Protein AF-A0ABD2M878-F1 (afdb_monomer_lite)

Secondary structure (DSSP, 8-state):
--HHHHHHHHHHHHHHHHHHS----------SB-TTT--B--TTTEEE-TTT--EEEHHHHHHTS-TTT-SB-TTT-PBPPHHHHHHHH--S-------SSSHHHHHHHHHHHHTTS-S---HHHHHHHHHHHHHHHHHHHHHHHHHHHHHHHHHHHHHHHHHHHHHHHTT-

Radius of gyration: 32.04 Å; chains: 1; bounding box: 70×59×96 Å

Foldseek 3Di:
DPPVVVVVVVVVVVVVVVVVPDDDPDLDPAPLAAPQPRHGNDVVQWDAAPPRRHIHGLCCQPPVAHLVRPQADPVPRHGGDVVNSCVSDDDDDDDDDDPDDPVPVVVVVVVVVVVPPPDPPDPVVVVVVVVVVVVVVVVVVVVVVVVVVVVVVVVVVVVVVVVVVVVVVVVD

InterPro domains:
  IPR001841 Zinc finger, RING-type [PF13639] (32-77)
  IPR001841 Zinc finger, RING-type [PS50089] (34-77)
  IPR001841 Zinc finger, RING-type [SM00184] (34-76)
  IPR013083 Zinc finger, RING/FYVE/PHD-type [G3DSA:3.30.40.10] (18-90)
  IPR050731 HRD1 family E3 ubiquitin-protein ligases [PTHR22763] (22-120)

Structure (mmCIF, N/CA/C/O backbone):
data_AF-A0ABD2M878-F1
#
_entry.id   AF-A0ABD2M878-F1
#
loop_
_atom_site.group_PDB
_atom_site.id
_atom_site.type_symbol
_atom_site.label_atom_id
_atom_site.label_alt_id
_atom_site.label_comp_id
_atom_site.label_asym_id
_atom_site.label_entity_id
_atom_site.label_seq_id
_atom_site.pdbx_PDB_ins_code
_atom_site.Cartn_x
_atom_site.Cartn_y
_atom_site.Cartn_z
_atom_site.occupancy
_atom_site.B_iso_or_equiv
_atom_site.auth_seq_id
_atom_site.auth_comp_id
_atom_site.auth_asym_id
_atom_site.auth_atom_id
_atom_site.pdbx_PDB_model_num
ATOM 1 N N . MET A 1 1 ? 8.811 45.485 13.658 1.00 55.34 1 MET A N 1
ATOM 2 C CA . MET A 1 1 ? 8.619 44.076 13.243 1.00 55.34 1 MET A CA 1
ATOM 3 C C . MET A 1 1 ? 7.538 43.393 14.098 1.00 55.34 1 MET A C 1
ATOM 5 O O . MET A 1 1 ? 7.846 42.447 14.802 1.00 55.34 1 MET A O 1
ATOM 9 N N . SER A 1 2 ? 6.281 43.866 14.081 1.00 58.78 2 SER A N 1
ATOM 10 C CA . SER A 1 2 ? 5.224 43.351 14.995 1.00 58.78 2 SER A CA 1
ATOM 11 C C . SER A 1 2 ? 3.945 42.877 14.293 1.00 58.78 2 SER A C 1
ATOM 13 O O . SER A 1 2 ? 2.999 42.451 14.940 1.00 58.78 2 SER A O 1
ATOM 15 N N . ILE A 1 3 ? 3.900 42.941 12.959 1.00 57.50 3 ILE A N 1
ATOM 16 C CA . ILE A 1 3 ? 2.698 42.604 12.177 1.00 57.50 3 ILE A CA 1
ATOM 17 C C . 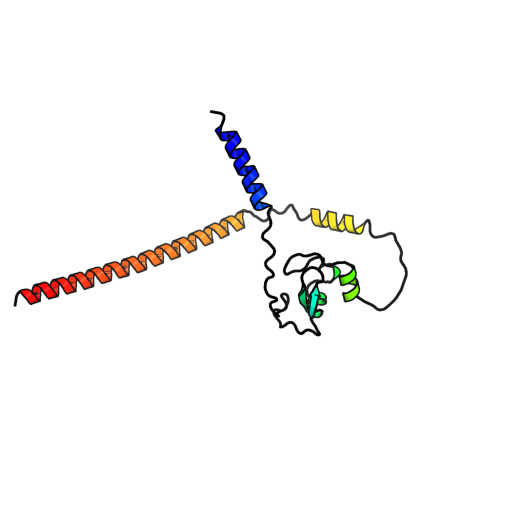ILE A 1 3 ? 2.667 41.096 11.851 1.00 57.50 3 ILE A C 1
ATOM 19 O O . ILE A 1 3 ? 1.603 40.515 11.662 1.00 57.50 3 ILE A O 1
ATOM 23 N N . CYS A 1 4 ? 3.824 40.423 11.879 1.00 55.16 4 CYS A N 1
ATOM 24 C CA . CYS A 1 4 ? 3.944 39.012 11.511 1.00 55.16 4 CYS A CA 1
ATOM 25 C C . CYS A 1 4 ? 3.332 38.057 12.553 1.00 55.16 4 CYS A C 1
ATOM 27 O O . CYS A 1 4 ? 2.727 37.062 12.171 1.00 55.16 4 CYS A O 1
ATOM 29 N N . HIS A 1 5 ? 3.422 38.361 13.855 1.00 66.94 5 HIS A N 1
ATOM 30 C CA . HIS A 1 5 ? 2.863 37.488 14.898 1.00 66.94 5 HIS A CA 1
ATOM 31 C C . HIS A 1 5 ? 1.331 37.462 14.890 1.00 66.94 5 HIS A C 1
ATOM 33 O O . HIS A 1 5 ? 0.737 36.397 15.041 1.00 66.94 5 HIS A O 1
ATOM 39 N N . SER A 1 6 ? 0.686 38.604 14.642 1.00 69.56 6 SER A N 1
ATOM 40 C CA . SER A 1 6 ? -0.777 38.688 14.600 1.00 69.56 6 SER A CA 1
ATOM 41 C C . SER A 1 6 ? -1.370 37.899 13.428 1.00 69.56 6 SER A C 1
ATOM 43 O O . SER A 1 6 ? -2.422 37.281 13.572 1.00 69.56 6 SER A O 1
ATOM 45 N N . LEU A 1 7 ? -0.670 37.857 12.288 1.00 63.88 7 LEU A N 1
ATOM 46 C CA . LEU A 1 7 ? -1.081 37.070 11.122 1.00 63.88 7 LEU A CA 1
ATOM 47 C C . LEU A 1 7 ? -0.905 35.562 11.349 1.00 63.88 7 LEU A C 1
ATOM 49 O O . LEU A 1 7 ? -1.755 34.780 10.934 1.00 63.88 7 LEU A O 1
ATOM 53 N N . ILE A 1 8 ? 0.143 35.148 12.067 1.00 70.25 8 ILE A N 1
ATOM 54 C CA . ILE A 1 8 ? 0.376 33.735 12.405 1.00 70.25 8 ILE A CA 1
ATOM 55 C C . ILE A 1 8 ? -0.695 33.220 13.376 1.00 70.25 8 ILE A C 1
ATOM 57 O O . ILE A 1 8 ? -1.227 32.130 13.177 1.00 70.25 8 ILE A O 1
ATOM 61 N N . ILE A 1 9 ? -1.069 34.015 14.384 1.00 71.56 9 ILE A N 1
ATOM 62 C CA . ILE A 1 9 ? -2.117 33.643 15.347 1.00 71.56 9 ILE A CA 1
ATOM 63 C C . ILE A 1 9 ? -3.479 33.516 14.649 1.00 71.56 9 ILE A C 1
ATOM 65 O O . ILE A 1 9 ? -4.197 32.545 14.883 1.00 71.56 9 ILE A O 1
ATOM 69 N N . LEU A 1 10 ? -3.811 34.434 13.734 1.00 67.81 10 LEU A N 1
ATOM 70 C CA . LEU A 1 10 ? -5.026 34.333 12.920 1.00 67.81 10 LEU A CA 1
ATOM 71 C C . LEU A 1 10 ? -5.019 33.081 12.031 1.00 67.81 10 LEU A C 1
ATOM 73 O O . LEU A 1 10 ? -6.028 32.382 11.968 1.00 67.81 10 LEU A O 1
ATOM 77 N N . CYS A 1 11 ? -3.885 32.739 11.414 1.00 62.91 11 CYS A N 1
ATOM 78 C CA . CYS A 1 11 ? -3.754 31.511 10.626 1.00 62.91 11 CYS A CA 1
ATOM 79 C C . CYS A 1 11 ? -3.953 30.246 11.472 1.00 62.91 11 CYS A C 1
ATOM 81 O O . CYS A 1 11 ? -4.651 29.337 11.031 1.00 62.91 11 CYS A O 1
ATOM 83 N N . ILE A 1 12 ? -3.405 30.192 12.690 1.00 68.56 12 ILE A N 1
ATOM 84 C CA . ILE A 1 12 ? -3.576 29.047 13.599 1.00 68.56 12 ILE A CA 1
ATOM 85 C C . ILE A 1 12 ? -5.045 28.905 14.018 1.00 68.56 12 ILE A C 1
ATOM 87 O O . ILE A 1 12 ? -5.588 27.804 13.976 1.00 68.56 12 ILE A O 1
ATOM 91 N N . ILE A 1 13 ? -5.722 30.008 14.352 1.00 66.38 13 ILE A N 1
ATOM 92 C CA . ILE A 1 13 ? -7.144 29.991 14.736 1.00 66.38 13 ILE A CA 1
ATOM 93 C C . ILE A 1 13 ? -8.031 29.544 13.562 1.00 66.38 13 ILE A C 1
ATOM 95 O O . ILE A 1 13 ? -8.936 2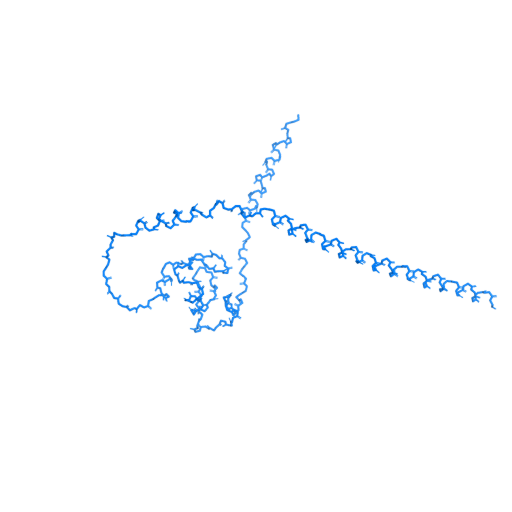8.729 13.749 1.00 66.38 13 ILE A O 1
ATOM 99 N N . ILE A 1 14 ? -7.757 30.022 12.343 1.00 63.62 14 ILE A N 1
ATOM 100 C CA . ILE A 1 14 ? -8.483 29.603 11.133 1.00 63.62 14 ILE A CA 1
ATOM 101 C C . ILE A 1 14 ? -8.251 28.111 10.851 1.00 63.62 14 ILE A C 1
ATOM 103 O O . ILE A 1 14 ? -9.203 27.392 10.551 1.00 63.62 14 ILE A O 1
ATOM 107 N N . PHE A 1 15 ? -7.017 27.620 10.999 1.00 59.50 15 PHE A N 1
ATOM 108 C CA . PHE A 1 15 ? -6.678 26.218 10.741 1.00 59.50 15 PHE A CA 1
ATOM 109 C C . PHE A 1 15 ? -7.300 25.262 11.773 1.00 59.50 15 PHE A C 1
ATOM 111 O O . PHE A 1 15 ? -7.799 24.195 11.411 1.00 59.50 15 PHE A O 1
ATOM 118 N N . ILE A 1 16 ? -7.347 25.659 13.049 1.00 58.41 16 ILE A N 1
ATOM 119 C CA . ILE A 1 16 ? -8.027 24.893 14.104 1.00 58.41 16 ILE A CA 1
ATOM 120 C C . ILE A 1 16 ? -9.540 24.853 13.843 1.00 58.41 16 ILE A C 1
ATOM 122 O O . ILE A 1 16 ? -10.124 23.773 13.868 1.00 58.41 16 ILE A O 1
ATOM 126 N N . ASN A 1 17 ? -10.177 25.979 13.496 1.00 54.69 17 ASN A N 1
ATOM 127 C CA . ASN A 1 17 ? -11.612 25.999 13.180 1.00 54.69 17 ASN A CA 1
ATOM 128 C C . ASN A 1 17 ? -11.961 25.168 11.929 1.00 54.69 17 ASN A C 1
ATOM 130 O O . ASN A 1 17 ? -12.973 24.469 11.930 1.00 54.69 17 ASN A O 1
ATOM 134 N N . ALA A 1 18 ? -11.107 25.169 10.899 1.00 53.72 18 ALA A N 1
ATOM 135 C CA . ALA A 1 18 ? -11.259 24.312 9.716 1.00 53.72 18 ALA A CA 1
ATOM 136 C C . ALA A 1 18 ? -11.101 22.812 10.031 1.00 53.72 18 ALA A C 1
ATOM 138 O O . ALA A 1 18 ? -11.717 21.968 9.385 1.00 53.72 18 ALA A O 1
ATOM 139 N N . SER A 1 19 ? -10.302 22.475 11.047 1.00 47.62 19 SER A N 1
ATOM 140 C CA . SER A 1 19 ? -10.127 21.097 11.524 1.00 47.62 19 SER A CA 1
ATOM 141 C C . SER A 1 19 ? -11.315 20.612 12.370 1.00 47.62 19 SER A C 1
ATOM 143 O O . SER A 1 19 ? -11.586 19.414 12.425 1.00 47.62 19 SER A O 1
ATOM 145 N N . VAL A 1 20 ? -12.044 21.534 13.016 1.00 52.31 20 VAL A N 1
ATOM 146 C CA . VAL A 1 20 ? -13.239 21.242 13.832 1.00 52.31 20 VAL A CA 1
ATOM 147 C C . VAL A 1 20 ? -14.504 21.087 12.977 1.00 52.31 20 VAL A C 1
ATOM 149 O O . VAL A 1 20 ? -15.465 20.445 13.408 1.00 52.31 20 VAL A O 1
ATOM 152 N N . THR A 1 21 ? -14.514 21.574 11.731 1.00 46.97 21 THR A N 1
ATOM 153 C CA . THR A 1 21 ? -15.574 21.221 10.775 1.00 46.97 21 THR A CA 1
ATOM 154 C C . THR A 1 21 ? -15.374 19.799 10.270 1.00 46.97 21 THR A C 1
ATOM 156 O O . THR A 1 21 ? -14.731 19.534 9.258 1.00 46.97 21 THR A O 1
ATOM 159 N N . ALA A 1 22 ? -15.934 18.898 11.070 1.00 47.38 22 ALA A N 1
ATOM 160 C CA . ALA A 1 22 ? -16.104 17.475 10.886 1.00 47.38 22 ALA A CA 1
ATOM 161 C C . ALA A 1 22 ? -16.154 17.022 9.414 1.00 47.38 22 ALA A C 1
ATOM 163 O O . ALA A 1 22 ? -16.946 17.559 8.631 1.00 47.38 22 ALA A O 1
ATOM 164 N N . PRO A 1 23 ? -15.431 15.946 9.042 1.00 45.06 23 PRO A N 1
ATOM 165 C CA . PRO A 1 23 ? -15.786 15.208 7.847 1.00 45.06 23 PRO A CA 1
ATOM 166 C C . PRO A 1 23 ? -17.216 14.706 8.041 1.00 45.06 23 PRO A C 1
ATOM 168 O O . PRO A 1 23 ? -17.509 13.912 8.939 1.00 45.06 23 PRO A O 1
ATOM 171 N N . THR A 1 24 ? -18.119 15.204 7.200 1.00 49.47 24 THR A N 1
ATOM 172 C CA . THR A 1 24 ? -19.462 14.663 7.045 1.00 49.47 24 THR A CA 1
ATOM 173 C C . THR A 1 24 ? -19.337 13.149 6.937 1.00 49.47 24 THR A C 1
ATOM 175 O O . THR A 1 24 ? -18.614 12.609 6.096 1.00 49.47 24 THR A O 1
ATOM 178 N N . ARG A 1 25 ? -19.971 12.461 7.891 1.00 48.28 25 ARG A N 1
ATOM 179 C CA . ARG A 1 25 ? -19.967 11.009 8.049 1.00 48.28 25 ARG A CA 1
ATOM 180 C C . ARG A 1 25 ? -20.509 10.390 6.765 1.00 48.28 25 ARG A C 1
ATOM 182 O O . ARG A 1 25 ? -21.712 10.192 6.619 1.00 48.28 25 ARG A O 1
ATOM 189 N N . LYS A 1 26 ? -19.617 10.118 5.812 1.00 39.97 26 LYS A N 1
ATOM 190 C CA . LYS A 1 26 ? -19.906 9.361 4.597 1.00 39.97 26 LYS A CA 1
ATOM 191 C C . LYS A 1 26 ? -20.545 8.063 5.080 1.00 39.97 26 LYS A C 1
ATOM 193 O O . LYS A 1 26 ? -19.884 7.313 5.800 1.00 39.97 26 LYS A O 1
ATOM 198 N N . LYS A 1 27 ? -21.830 7.844 4.771 1.00 47.28 27 LYS A N 1
ATOM 199 C CA . LYS A 1 27 ? -22.507 6.555 4.967 1.00 47.28 27 LYS A CA 1
ATOM 200 C C . LYS A 1 27 ? -21.668 5.531 4.213 1.00 47.28 27 LYS A C 1
ATOM 202 O O . LYS A 1 27 ? -21.767 5.422 2.994 1.00 47.28 27 LYS A O 1
ATOM 207 N N . ARG A 1 28 ? -20.743 4.880 4.919 1.00 46.59 28 ARG A N 1
ATOM 208 C CA . A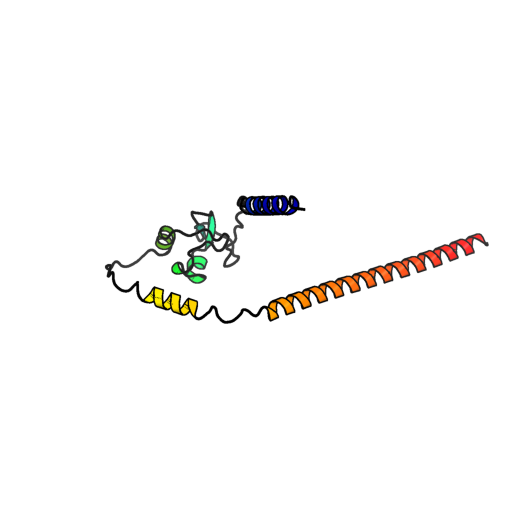RG A 1 28 ? -19.982 3.765 4.374 1.00 46.59 28 ARG A CA 1
ATOM 209 C C . ARG A 1 28 ? -21.029 2.699 4.104 1.00 46.59 28 ARG A C 1
ATOM 211 O O . ARG A 1 28 ? -21.839 2.413 4.986 1.00 46.59 28 ARG A O 1
ATOM 218 N N . ALA A 1 29 ? -21.083 2.254 2.852 1.00 46.75 29 ALA A N 1
ATOM 219 C CA . ALA A 1 29 ? -21.984 1.206 2.417 1.00 46.75 29 ALA A CA 1
ATOM 220 C C . ALA A 1 29 ? -21.948 0.074 3.447 1.00 46.75 29 ALA A C 1
ATOM 222 O O . ALA A 1 29 ? -20.882 -0.274 3.958 1.00 46.75 29 ALA A O 1
ATOM 223 N N . ILE A 1 30 ? -23.135 -0.405 3.804 1.00 57.03 30 ILE A N 1
ATOM 224 C CA . ILE A 1 30 ? -23.323 -1.540 4.694 1.00 57.03 30 ILE A CA 1
ATOM 225 C C . ILE A 1 30 ? -22.611 -2.702 4.008 1.00 57.03 30 ILE A C 1
ATOM 227 O O . ILE A 1 30 ? -23.109 -3.235 3.023 1.00 57.03 30 ILE A O 1
ATOM 231 N N . ASN A 1 31 ? -21.409 -3.039 4.467 1.00 58.75 31 ASN A N 1
ATOM 232 C CA . ASN A 1 31 ? -20.857 -4.341 4.151 1.00 58.75 31 ASN A CA 1
ATOM 233 C C . ASN A 1 31 ? -21.819 -5.324 4.820 1.00 58.75 31 ASN A C 1
ATOM 235 O O . ASN A 1 31 ? -22.048 -5.219 6.028 1.00 58.75 31 ASN A O 1
ATOM 239 N N . ASP A 1 32 ? -22.419 -6.230 4.052 1.00 70.88 32 ASP A N 1
ATOM 240 C CA . ASP A 1 32 ? -23.324 -7.273 4.553 1.00 70.88 32 ASP A CA 1
ATOM 241 C C . ASP A 1 32 ? -22.556 -8.331 5.369 1.00 70.88 32 ASP A C 1
ATOM 243 O O . ASP A 1 32 ? -22.854 -9.518 5.311 1.00 70.88 32 ASP A O 1
ATOM 247 N N . GLU A 1 33 ? -21.538 -7.922 6.122 1.00 79.06 33 GLU A N 1
ATOM 248 C CA . GLU A 1 33 ? -20.607 -8.756 6.863 1.00 79.06 33 GLU A CA 1
ATOM 249 C C . GLU A 1 33 ? -20.466 -8.224 8.287 1.00 79.06 33 GLU A C 1
ATOM 251 O O . GLU A 1 33 ? -20.365 -7.023 8.542 1.00 79.06 33 GLU A O 1
ATOM 256 N N . CYS A 1 34 ? -20.474 -9.142 9.243 1.00 79.12 34 CYS A N 1
ATOM 257 C CA . CYS A 1 34 ? -20.301 -8.828 10.644 1.00 79.12 34 CYS A CA 1
ATOM 258 C C . CYS A 1 34 ? -18.830 -8.473 10.907 1.00 79.12 34 CYS A C 1
ATOM 260 O O . CYS A 1 34 ? -17.961 -9.306 10.661 1.00 79.12 34 CYS A O 1
ATOM 262 N N . PRO A 1 35 ? -18.517 -7.305 11.488 1.00 71.94 35 PRO A N 1
ATOM 263 C CA . PRO A 1 35 ? -17.134 -6.884 11.737 1.00 71.94 35 PRO A CA 1
ATOM 264 C C . PRO A 1 35 ? -16.403 -7.733 12.787 1.00 71.94 35 PRO A C 1
ATOM 266 O O . PRO A 1 35 ? -15.197 -7.597 12.948 1.00 71.94 35 PRO A O 1
ATOM 269 N N . ILE A 1 36 ? -17.134 -8.562 13.539 1.00 75.38 36 ILE A N 1
ATOM 270 C CA . ILE A 1 36 ? -16.580 -9.381 14.623 1.00 75.38 36 ILE A CA 1
ATOM 271 C C . ILE A 1 36 ? -16.149 -10.755 14.102 1.00 75.38 36 ILE A C 1
ATOM 273 O O . ILE A 1 36 ? -15.095 -11.250 14.480 1.00 75.38 36 ILE A O 1
ATOM 277 N N . CYS A 1 37 ? -16.961 -11.387 13.251 1.00 81.06 37 CYS A N 1
ATOM 278 C CA . CYS A 1 37 ? -16.695 -12.740 12.747 1.00 81.06 37 CYS A CA 1
ATOM 279 C C . CYS A 1 37 ? -16.417 -12.799 11.241 1.00 81.06 37 CYS A C 1
ATOM 281 O O . CYS A 1 37 ? -16.192 -13.887 10.722 1.00 81.06 37 CYS A O 1
ATOM 283 N N . PHE A 1 38 ? -16.484 -11.663 10.541 1.00 77.94 38 PHE A N 1
ATOM 284 C CA . PHE A 1 38 ? -16.380 -11.547 9.081 1.00 77.94 38 PHE A CA 1
ATOM 285 C C . PHE A 1 38 ? -17.391 -12.414 8.303 1.00 77.94 38 PHE A C 1
ATOM 287 O O . PHE A 1 38 ? -17.232 -12.658 7.113 1.00 77.94 38 PHE A O 1
ATOM 294 N N . GLY A 1 39 ? -18.451 -12.890 8.965 1.00 78.69 39 GLY A N 1
ATOM 295 C CA . GLY A 1 39 ? -19.514 -13.687 8.353 1.00 78.69 39 GLY A CA 1
ATOM 296 C C . GLY A 1 39 ? -20.668 -12.828 7.838 1.00 78.69 39 GLY A C 1
ATOM 297 O O . GLY A 1 39 ? -20.951 -11.766 8.394 1.00 78.69 39 GLY A O 1
ATOM 298 N N . ARG A 1 40 ? -21.386 -13.315 6.819 1.00 80.88 40 ARG A N 1
ATOM 299 C CA . ARG A 1 40 ? -22.516 -12.601 6.206 1.00 80.88 40 ARG A CA 1
ATOM 300 C C . ARG A 1 40 ? -23.631 -12.287 7.220 1.00 80.88 40 ARG A C 1
ATOM 302 O O . ARG A 1 40 ? -24.020 -13.128 8.036 1.00 80.88 40 ARG A O 1
ATOM 309 N N . LEU A 1 41 ? -24.155 -11.066 7.177 1.00 79.25 41 LEU A N 1
ATOM 310 C CA . LEU A 1 41 ? -25.284 -10.606 7.977 1.00 79.25 41 LEU A CA 1
ATOM 311 C C . LEU A 1 41 ? -26.583 -11.132 7.361 1.00 79.25 41 LEU A C 1
ATOM 313 O O . LEU A 1 41 ? -27.059 -10.622 6.352 1.00 79.25 41 LEU A O 1
ATOM 317 N N . ASN A 1 42 ? -27.182 -12.137 7.995 1.00 71.69 42 ASN A N 1
ATOM 318 C CA . ASN A 1 42 ? -28.539 -12.568 7.670 1.00 71.69 42 ASN A CA 1
ATOM 319 C C . ASN A 1 42 ? -29.518 -11.768 8.546 1.00 71.69 42 ASN A C 1
ATOM 321 O O . ASN A 1 42 ? -29.260 -11.567 9.738 1.00 71.69 42 ASN A O 1
ATOM 325 N N . SER A 1 43 ? -30.627 -11.292 7.977 1.00 63.78 43 SER A N 1
ATOM 326 C CA . SER A 1 43 ? -31.612 -10.420 8.647 1.00 63.78 43 SER A CA 1
ATOM 327 C C . SER A 1 43 ? -32.199 -11.006 9.937 1.00 63.78 43 SER A C 1
ATOM 329 O O . SER A 1 43 ? -32.595 -10.252 10.818 1.00 63.78 43 SER A O 1
ATOM 331 N N . GLU A 1 44 ? -32.220 -12.331 10.075 1.00 59.84 44 GLU A N 1
ATOM 332 C CA . GLU A 1 44 ? -32.803 -13.025 11.231 1.00 59.84 44 GLU A CA 1
ATOM 333 C C . GLU A 1 44 ? -31.856 -13.115 12.438 1.00 59.84 44 GLU A C 1
ATOM 335 O O . GLU A 1 44 ? -32.306 -13.179 13.578 1.00 59.84 44 GLU A O 1
ATOM 340 N N . ALA A 1 45 ? -30.538 -13.084 12.211 1.00 66.19 45 ALA A N 1
ATOM 341 C CA . ALA A 1 45 ? -29.527 -13.245 13.263 1.00 66.19 45 ALA A CA 1
ATOM 342 C C . ALA A 1 45 ? -28.676 -11.986 13.491 1.00 66.19 45 ALA A C 1
ATOM 344 O O . ALA A 1 45 ? -27.777 -11.989 14.338 1.00 66.19 45 ALA A O 1
ATOM 345 N N . SER A 1 46 ? -28.935 -10.917 12.735 1.00 70.00 46 SER A N 1
ATOM 346 C CA . SER A 1 46 ? -28.248 -9.632 12.846 1.00 70.00 46 SER A CA 1
ATOM 347 C C . SER A 1 46 ? -29.180 -8.544 13.363 1.00 70.00 46 SER A C 1
ATOM 349 O O . SER A 1 46 ? -30.346 -8.459 12.986 1.00 70.00 46 SER A O 1
ATOM 351 N N . LYS A 1 47 ? -28.661 -7.687 14.244 1.00 71.62 47 LYS A N 1
ATOM 352 C CA . LYS A 1 47 ? -29.379 -6.510 14.728 1.00 71.62 47 LYS A CA 1
ATOM 353 C C . LYS A 1 47 ? -28.661 -5.258 14.253 1.00 71.62 47 LYS A C 1
ATOM 355 O O . LYS A 1 47 ? -27.437 -5.167 14.342 1.00 71.62 47 LYS A O 1
ATOM 360 N N . LYS A 1 48 ? -29.437 -4.302 13.742 1.00 75.12 48 LYS A N 1
ATOM 361 C CA . LYS A 1 48 ? -28.954 -2.960 13.410 1.00 75.12 48 LYS A CA 1
ATOM 362 C C . LYS A 1 48 ? -29.019 -2.076 14.646 1.00 75.12 48 LYS A C 1
ATOM 364 O O . LYS A 1 48 ? -30.007 -2.111 15.380 1.00 75.12 48 LYS A O 1
ATOM 369 N N . LEU A 1 49 ? -27.964 -1.303 14.874 1.00 71.25 49 LEU A N 1
ATOM 370 C CA . LEU A 1 49 ? -27.909 -0.354 15.982 1.00 71.25 49 LEU A CA 1
ATOM 371 C C . LEU A 1 49 ? -28.730 0.905 15.655 1.00 71.25 49 LEU A C 1
ATOM 373 O O . LEU A 1 49 ? -28.556 1.467 14.574 1.00 71.25 49 LEU A O 1
ATOM 377 N N . PRO A 1 50 ? -29.531 1.430 16.598 1.00 67.06 50 PRO A N 1
ATOM 378 C CA . PRO A 1 50 ? -30.484 2.511 16.330 1.00 67.06 50 PRO A CA 1
ATOM 379 C C . PRO A 1 50 ? -29.834 3.856 15.957 1.00 67.06 50 PRO A C 1
ATOM 381 O O . PRO A 1 50 ? -30.450 4.658 15.266 1.00 67.06 50 PRO A O 1
ATOM 384 N N . LYS A 1 51 ? -28.591 4.124 16.391 1.00 69.38 51 LYS A N 1
ATOM 385 C CA . LYS A 1 51 ? -27.890 5.397 16.105 1.00 69.38 51 LYS A CA 1
ATOM 386 C C . LYS A 1 51 ? -27.019 5.372 14.840 1.00 69.38 51 LYS A C 1
ATOM 388 O O . LYS A 1 51 ? -26.508 6.414 14.420 1.00 69.38 51 LYS A O 1
ATOM 393 N N . CYS A 1 52 ? -26.729 4.199 14.280 1.00 75.19 52 CYS A N 1
ATOM 394 C CA . CYS A 1 52 ? -25.736 4.088 13.206 1.00 75.19 52 CYS A CA 1
ATOM 395 C C . CYS A 1 52 ? -26.052 3.066 12.116 1.00 75.19 52 CYS A C 1
ATOM 397 O O . CYS A 1 52 ? -25.287 2.996 11.160 1.00 75.19 52 CYS A O 1
ATOM 399 N N . ASP A 1 53 ? -27.135 2.298 12.250 1.00 73.62 53 ASP A N 1
ATOM 400 C CA . ASP A 1 53 ? -27.613 1.293 11.294 1.00 73.62 53 ASP A CA 1
ATOM 401 C C . ASP A 1 53 ? -26.610 0.194 10.912 1.00 73.62 53 ASP A C 1
ATOM 403 O O . ASP A 1 53 ? -26.877 -0.616 10.023 1.00 73.62 53 ASP A O 1
ATOM 407 N N . HIS A 1 54 ? -25.473 0.105 11.602 1.00 78.19 54 HIS A N 1
ATOM 408 C CA . HIS A 1 54 ? -24.522 -0.978 11.400 1.00 78.19 54 HIS A CA 1
ATOM 409 C C . HIS A 1 54 ? -25.088 -2.294 11.937 1.00 78.19 54 HIS A C 1
ATOM 411 O O . HIS A 1 54 ? -25.609 -2.339 13.054 1.00 78.19 54 HIS A O 1
ATOM 417 N N . GLY A 1 55 ? -24.979 -3.355 11.136 1.00 78.56 55 GLY A N 1
ATOM 418 C CA . GLY A 1 55 ? -25.440 -4.694 11.486 1.00 78.56 55 GLY A CA 1
ATOM 419 C C . GLY A 1 55 ? -24.346 -5.526 12.149 1.00 78.56 55 GLY A C 1
ATOM 420 O O . GLY A 1 55 ? -23.206 -5.556 11.693 1.00 78.56 55 GLY A O 1
ATOM 421 N N . ILE A 1 56 ? -24.698 -6.209 13.235 1.00 79.50 56 ILE A N 1
ATOM 422 C CA . ILE A 1 56 ? -23.817 -7.138 13.956 1.00 79.50 56 ILE A CA 1
ATOM 423 C C . ILE A 1 56 ? -24.650 -8.365 14.337 1.00 79.50 56 ILE A C 1
ATOM 425 O O . ILE A 1 56 ? -25.836 -8.229 14.655 1.00 79.50 56 ILE A O 1
ATOM 429 N N . HIS A 1 57 ? -24.071 -9.572 14.303 1.00 82.50 57 HIS A N 1
ATOM 430 C CA . HIS A 1 57 ? -24.788 -10.761 14.776 1.00 82.50 57 HIS A CA 1
ATOM 431 C C . HIS A 1 57 ? -25.063 -10.681 16.277 1.00 82.50 57 HIS A C 1
ATOM 433 O O . HIS A 1 57 ? -24.166 -10.363 17.057 1.00 82.50 57 HIS A O 1
ATOM 439 N N . LEU A 1 58 ? -26.266 -11.080 16.695 1.00 76.25 58 LEU A N 1
ATOM 440 C CA . LEU A 1 58 ? -26.643 -11.158 18.112 1.00 76.25 58 LEU A CA 1
ATOM 441 C C . LEU A 1 58 ? -25.713 -12.083 18.904 1.00 76.25 58 LEU A C 1
ATOM 443 O O . LEU A 1 58 ? -25.365 -11.790 20.043 1.00 76.25 58 LEU A O 1
ATOM 447 N N . LYS A 1 59 ? -25.261 -13.182 18.286 1.00 74.75 59 LYS A N 1
ATOM 448 C CA . LYS A 1 59 ? -24.284 -14.086 18.900 1.00 74.75 59 LYS A CA 1
ATOM 449 C C . LYS A 1 59 ? -22.956 -13.374 19.132 1.00 74.75 59 LYS A C 1
ATOM 451 O O . LYS A 1 59 ? -22.463 -13.404 20.251 1.00 74.75 59 LYS A O 1
ATOM 456 N N . CYS A 1 60 ? -22.413 -12.692 18.123 1.00 74.06 60 CYS A N 1
ATOM 457 C CA . CYS A 1 60 ? -21.160 -11.939 18.241 1.00 74.06 60 CYS A CA 1
ATOM 458 C C . CYS A 1 60 ? -21.257 -10.809 19.274 1.00 74.06 60 CYS A C 1
ATOM 460 O O . CYS A 1 60 ? -20.299 -10.566 20.002 1.00 74.06 60 CYS A O 1
ATOM 462 N N . LEU A 1 61 ? -22.434 -10.193 19.383 1.00 72.81 61 LEU A N 1
ATOM 463 C CA . LEU A 1 61 ? -22.755 -9.189 20.392 1.00 72.81 61 LEU A CA 1
ATOM 464 C C . LEU A 1 61 ? -22.832 -9.759 21.818 1.00 72.81 61 LEU A C 1
ATOM 466 O O . LEU A 1 61 ? -22.592 -9.034 22.767 1.00 72.81 61 LEU A O 1
ATOM 470 N N . LYS A 1 62 ? -23.167 -11.045 21.975 1.00 69.00 62 LYS A N 1
ATOM 471 C CA . LYS A 1 62 ? -23.232 -11.732 23.277 1.00 69.00 62 LYS A CA 1
ATOM 472 C C . LYS A 1 62 ? -21.928 -12.431 23.675 1.00 69.00 62 LYS A C 1
ATOM 474 O O . LYS A 1 62 ? -21.652 -12.550 24.859 1.00 69.00 62 LYS A O 1
ATOM 479 N N . THR A 1 63 ? -21.150 -12.929 22.709 1.00 64.31 63 THR A N 1
ATOM 480 C CA . THR A 1 63 ? -19.970 -13.788 22.966 1.00 64.31 63 THR A CA 1
ATOM 481 C C . THR A 1 63 ? -18.619 -13.099 22.801 1.00 64.31 63 THR A C 1
ATOM 483 O O . THR A 1 63 ? -17.657 -13.566 23.397 1.00 64.31 63 THR A O 1
ATOM 486 N N . GLY A 1 64 ? -18.510 -12.031 22.002 1.00 54.44 64 GLY A N 1
ATOM 487 C CA . GLY A 1 64 ? -17.215 -11.390 21.718 1.00 54.44 64 GLY A CA 1
ATOM 488 C C . GLY A 1 64 ? -16.890 -10.200 22.618 1.00 54.44 64 GLY A C 1
ATOM 489 O O . GLY A 1 64 ? -15.732 -9.949 22.923 1.00 54.44 64 GLY A O 1
ATOM 490 N N . PHE A 1 65 ? -17.920 -9.479 23.046 1.00 50.78 65 PHE A N 1
ATOM 491 C CA . PHE A 1 65 ? -17.840 -8.294 23.890 1.00 50.78 65 PHE A CA 1
ATOM 492 C C . PHE A 1 65 ? -19.138 -8.313 24.677 1.00 50.78 65 PHE A C 1
ATOM 494 O O . PHE A 1 65 ? -20.184 -8.153 24.058 1.00 50.78 65 PHE A O 1
ATOM 501 N N . GLY A 1 66 ? -19.120 -8.623 25.976 1.00 52.44 66 GLY A N 1
ATOM 502 C CA . GLY A 1 66 ? -20.357 -8.672 26.764 1.00 52.44 66 GLY A CA 1
ATOM 503 C C . GLY A 1 66 ? -21.206 -7.421 26.508 1.00 52.44 66 GLY A C 1
ATOM 504 O O . GLY A 1 66 ? -20.654 -6.340 26.295 1.00 52.44 66 GLY A O 1
ATOM 505 N N . ILE A 1 67 ? -22.535 -7.554 26.497 1.00 53.12 67 ILE A N 1
ATOM 506 C CA . ILE A 1 67 ? -23.464 -6.424 26.282 1.00 53.12 67 ILE A CA 1
ATOM 507 C C . ILE A 1 67 ? -23.132 -5.258 27.239 1.00 53.12 67 ILE A C 1
ATOM 509 O O . ILE A 1 67 ? -23.247 -4.092 26.863 1.00 53.12 67 ILE A O 1
ATOM 513 N N . ASP A 1 68 ? -22.607 -5.584 28.421 1.00 54.00 68 ASP A N 1
ATOM 514 C CA . ASP A 1 68 ? -22.146 -4.649 29.450 1.00 54.00 68 ASP A CA 1
ATOM 515 C C . ASP A 1 68 ? -20.906 -3.835 29.025 1.00 54.00 68 ASP A C 1
ATOM 517 O O . ASP A 1 68 ? -20.753 -2.680 29.414 1.00 54.00 68 ASP A O 1
ATOM 521 N N . GLN A 1 69 ? -20.033 -4.404 28.185 1.00 53.72 69 GLN A N 1
ATOM 522 C CA . GLN A 1 69 ? -18.801 -3.775 27.689 1.00 53.72 69 GLN A CA 1
ATOM 523 C C . GLN A 1 69 ? -19.002 -3.034 26.361 1.00 53.72 69 GLN A C 1
ATOM 525 O O . GLN A 1 69 ? -18.225 -2.135 26.033 1.00 53.72 69 GLN A O 1
ATOM 530 N N . LEU A 1 70 ? -20.044 -3.368 25.590 1.00 64.44 70 LEU A N 1
ATOM 531 C CA . LEU A 1 70 ? -20.349 -2.670 24.345 1.00 64.44 70 LEU A CA 1
ATOM 532 C C . LEU A 1 70 ? -21.262 -1.461 24.599 1.00 64.44 70 LEU A C 1
ATOM 534 O O . LEU A 1 70 ? -22.450 -1.458 24.282 1.00 64.44 70 LEU A O 1
ATOM 538 N N . SER A 1 71 ? -20.686 -0.394 25.153 1.00 64.00 71 SER A N 1
ATOM 539 C CA . SER A 1 71 ? -21.332 0.925 25.224 1.00 64.00 71 SER A CA 1
ATOM 540 C C . SER A 1 71 ? -21.277 1.685 23.894 1.00 64.00 71 SER A C 1
ATOM 542 O O . SER A 1 71 ? -22.024 2.642 23.701 1.00 64.00 71 SER A O 1
ATOM 544 N N . VAL A 1 72 ? -20.427 1.258 22.952 1.00 72.12 72 VAL A N 1
ATOM 545 C CA . VAL A 1 72 ? -20.187 1.937 21.673 1.00 72.12 72 VAL A CA 1
ATOM 546 C C . VAL A 1 72 ? -20.103 0.957 20.502 1.00 72.12 72 VAL A C 1
ATOM 548 O O . VAL A 1 72 ? -19.585 -0.147 20.609 1.00 72.12 72 VAL A O 1
ATOM 551 N N . CYS A 1 73 ? -20.583 1.372 19.334 1.00 73.38 73 CYS A N 1
ATOM 552 C CA . CYS A 1 73 ? -20.514 0.592 18.105 1.00 73.38 73 CYS A CA 1
ATOM 553 C C . CYS A 1 73 ? -19.049 0.359 17.675 1.00 73.38 73 CYS A C 1
ATOM 555 O O . CYS A 1 73 ? -18.337 1.339 17.449 1.00 73.38 73 CYS A O 1
ATOM 557 N N . PRO A 1 74 ? -18.600 -0.882 17.421 1.00 71.25 74 PRO A N 1
ATOM 558 C CA . PRO A 1 74 ? -17.212 -1.160 17.037 1.00 71.25 74 PRO A CA 1
ATOM 559 C C . PRO A 1 74 ? -16.839 -0.577 15.664 1.00 71.25 74 PRO A C 1
ATOM 561 O O . PRO A 1 74 ? -15.674 -0.301 15.398 1.00 71.25 74 PRO A O 1
ATOM 564 N N . LEU A 1 75 ? -17.828 -0.330 14.799 1.00 71.25 75 LEU A N 1
ATOM 565 C CA . LEU A 1 75 ? -17.610 0.219 13.457 1.00 71.25 75 LEU A CA 1
ATOM 566 C C . LEU A 1 75 ? -17.465 1.741 13.426 1.00 71.25 75 LEU A C 1
ATOM 568 O O . LEU A 1 75 ? -16.857 2.290 12.511 1.00 71.25 75 LEU A O 1
ATOM 572 N N . CYS A 1 76 ? -18.068 2.448 14.380 1.00 72.88 76 CYS A N 1
ATOM 573 C CA . CYS A 1 76 ? -18.182 3.906 14.282 1.00 72.88 76 CYS A CA 1
ATOM 574 C C . CYS A 1 76 ? -18.184 4.649 15.615 1.00 72.88 76 CYS A C 1
ATOM 576 O O . CYS A 1 76 ? -18.423 5.853 15.624 1.00 72.88 76 CYS A O 1
ATOM 578 N N . ARG A 1 77 ? -17.971 3.932 16.720 1.00 73.31 77 ARG A N 1
ATOM 579 C CA . ARG A 1 77 ? -17.948 4.428 18.100 1.00 73.31 77 ARG A CA 1
ATOM 580 C C . ARG A 1 77 ? -19.216 5.167 18.548 1.00 73.31 77 ARG A C 1
ATOM 582 O O . ARG A 1 77 ? -19.198 5.843 19.564 1.00 73.31 77 ARG A O 1
ATOM 589 N N . ALA A 1 78 ? -20.324 5.029 17.815 1.00 74.56 78 ALA A N 1
ATOM 590 C CA . ALA A 1 78 ? -21.611 5.590 18.220 1.00 74.56 78 ALA A CA 1
ATOM 591 C C . ALA A 1 78 ? -22.146 4.854 19.451 1.00 74.56 78 ALA A C 1
ATOM 593 O O . ALA A 1 78 ? -22.181 3.626 19.452 1.00 74.56 78 ALA A O 1
ATOM 594 N N . GLU A 1 79 ? -22.587 5.600 20.456 1.00 71.31 79 GLU A N 1
ATOM 595 C CA . GLU A 1 79 ? -23.127 5.043 21.695 1.00 71.31 79 GLU A CA 1
ATOM 596 C C . GLU A 1 79 ? -24.350 4.154 21.461 1.00 71.31 79 GLU A C 1
ATOM 598 O O . GLU A 1 79 ? -25.240 4.471 20.663 1.00 71.31 79 GLU A O 1
ATOM 603 N N . ILE A 1 80 ? -24.408 3.061 22.208 1.00 73.44 80 ILE A N 1
ATOM 604 C CA . ILE A 1 80 ? -25.536 2.141 22.262 1.00 73.44 80 ILE A CA 1
ATOM 605 C C . ILE A 1 80 ? -26.348 2.507 23.502 1.00 73.44 80 ILE A C 1
ATOM 607 O O . ILE A 1 80 ? -25.808 2.553 24.602 1.00 73.44 80 ILE A O 1
ATOM 611 N N . THR A 1 81 ? -27.633 2.811 23.323 1.00 72.06 81 THR A N 1
ATOM 612 C CA . THR A 1 81 ? -28.514 3.189 24.435 1.00 72.06 81 THR A CA 1
ATOM 613 C C . THR A 1 81 ? -28.746 2.010 25.379 1.00 72.06 81 THR A C 1
ATOM 615 O O . THR A 1 81 ? -28.848 0.866 24.932 1.00 72.06 81 THR A O 1
ATOM 618 N N . GLU A 1 82 ? -28.889 2.292 26.675 1.00 66.62 82 GLU A N 1
ATOM 619 C CA . GLU A 1 82 ? -29.204 1.283 27.700 1.00 66.62 82 GLU A CA 1
ATOM 620 C C . GLU A 1 82 ? -30.495 0.519 27.375 1.00 66.62 82 GLU A C 1
ATOM 622 O O . GLU A 1 82 ? -30.546 -0.700 27.508 1.00 66.62 82 GLU A O 1
ATOM 627 N N . ASP A 1 83 ? -31.496 1.189 26.797 1.00 68.81 83 ASP A N 1
ATOM 628 C CA . ASP A 1 83 ? -32.722 0.541 26.313 1.00 68.81 83 ASP A CA 1
ATOM 629 C C . ASP A 1 83 ? -32.435 -0.577 25.304 1.00 68.81 83 ASP A C 1
ATOM 631 O O . ASP A 1 83 ? -33.062 -1.633 25.326 1.00 68.81 83 ASP A O 1
ATOM 635 N N . PHE A 1 84 ? -31.453 -0.375 24.421 1.00 70.25 84 PHE A N 1
ATOM 636 C CA . PHE A 1 84 ? -31.076 -1.378 23.433 1.00 70.25 84 PHE A CA 1
ATOM 637 C C . PHE A 1 84 ? -30.327 -2.543 24.082 1.00 70.25 84 PHE A C 1
ATOM 639 O O . PHE A 1 84 ? -30.539 -3.684 23.685 1.00 70.25 84 PHE A O 1
ATOM 646 N N . LYS A 1 85 ? -29.508 -2.282 25.106 1.00 67.94 85 LYS A N 1
ATOM 647 C CA . LYS A 1 85 ? -28.868 -3.337 25.904 1.00 67.94 85 LYS A CA 1
ATOM 648 C C . LYS A 1 85 ? -29.911 -4.182 26.632 1.00 67.94 85 LYS A C 1
ATOM 650 O O . LYS A 1 85 ? -29.893 -5.402 26.508 1.00 67.94 85 LYS A O 1
ATOM 655 N N . ASN A 1 86 ? -30.891 -3.543 27.268 1.00 66.38 86 ASN A N 1
ATOM 656 C CA . ASN A 1 86 ? -31.998 -4.217 27.949 1.00 66.38 86 ASN A CA 1
ATOM 657 C C . ASN A 1 86 ? -32.814 -5.104 26.994 1.00 66.38 86 ASN A C 1
ATOM 659 O O . ASN A 1 86 ? -33.152 -6.238 27.331 1.00 66.38 86 ASN A O 1
ATOM 663 N N . LEU A 1 87 ? -33.062 -4.639 25.764 1.00 66.75 87 LEU A N 1
ATOM 664 C CA . LEU A 1 87 ? -33.738 -5.430 24.728 1.00 66.75 87 LEU A CA 1
ATOM 665 C C . LEU A 1 87 ? -32.922 -6.637 24.238 1.00 66.75 87 LEU A C 1
ATOM 667 O O . LEU A 1 87 ? -33.499 -7.614 23.765 1.00 66.75 87 LEU A O 1
ATOM 671 N N . LEU A 1 88 ? -31.592 -6.585 24.317 1.00 65.38 88 LEU A N 1
ATOM 672 C CA . LEU A 1 88 ? -30.714 -7.709 23.970 1.00 65.38 88 LEU A CA 1
ATOM 673 C C . LEU A 1 88 ? -30.575 -8.724 25.114 1.00 65.38 88 LEU A C 1
ATOM 675 O O . LEU A 1 88 ? -30.273 -9.900 24.856 1.00 65.38 88 LEU A O 1
ATOM 679 N N . SER A 1 89 ? -30.792 -8.256 26.345 1.00 61.78 89 SER A N 1
ATOM 680 C CA . SER A 1 89 ? -30.618 -9.004 27.591 1.00 61.78 89 SER A CA 1
ATOM 681 C C . SER A 1 89 ? -31.886 -9.690 28.118 1.00 61.78 89 SER A C 1
ATOM 683 O O . SER A 1 89 ? -31.760 -10.590 28.940 1.00 61.78 89 SER A O 1
ATOM 685 N N . GLY A 1 90 ? -33.095 -9.323 27.683 1.00 52.09 90 GLY A N 1
ATOM 686 C CA . GLY A 1 90 ? -34.321 -9.817 28.329 1.00 52.09 90 GLY A CA 1
ATOM 687 C C . GLY A 1 90 ? -34.615 -11.316 28.124 1.00 52.09 90 GLY A C 1
ATOM 688 O O . GLY A 1 90 ? -34.430 -11.833 27.025 1.00 52.09 90 GLY A O 1
ATOM 689 N N . ASN A 1 91 ? -35.162 -12.064 29.087 1.00 47.09 91 ASN A N 1
ATOM 690 C CA . ASN A 1 91 ? -35.299 -11.908 30.542 1.00 47.09 91 ASN A CA 1
ATOM 691 C C . ASN A 1 91 ? -35.840 -13.260 31.063 1.00 47.09 91 ASN A C 1
ATOM 693 O O . ASN A 1 91 ? -36.695 -13.826 30.391 1.00 47.09 91 ASN A O 1
ATOM 697 N N . ASP A 1 92 ? -35.432 -13.729 32.242 1.00 38.75 92 ASP A N 1
ATOM 698 C CA . ASP A 1 92 ? -36.288 -14.545 33.114 1.00 38.75 92 ASP A CA 1
ATOM 699 C C . ASP A 1 92 ? -35.883 -14.284 34.572 1.00 38.75 92 ASP A C 1
ATOM 701 O O . ASP A 1 92 ? -34.722 -14.427 34.944 1.00 38.75 92 ASP A O 1
ATOM 705 N N . GLN A 1 93 ? -36.898 -13.972 35.379 1.00 44.75 93 GLN A N 1
ATOM 706 C CA . GLN A 1 93 ? -36.934 -13.774 36.834 1.00 44.75 93 GLN A CA 1
ATOM 707 C C . GLN A 1 93 ? -36.826 -12.340 37.384 1.00 44.75 93 GLN A C 1
ATOM 709 O O . GLN A 1 93 ? -35.813 -11.648 37.336 1.00 44.75 93 GLN A O 1
ATOM 714 N N . ALA A 1 94 ? -37.955 -11.960 37.983 1.00 42.34 94 ALA A N 1
ATOM 715 C CA . ALA A 1 94 ? -38.214 -10.806 38.821 1.00 42.34 94 ALA A CA 1
ATOM 716 C C . ALA A 1 94 ? -37.554 -10.932 40.209 1.00 42.34 94 ALA A C 1
ATOM 718 O O . ALA A 1 94 ? -37.499 -12.021 40.776 1.00 42.34 94 ALA A O 1
ATOM 719 N N . GLY A 1 95 ? -37.154 -9.809 40.810 1.00 32.09 95 GLY A N 1
ATOM 720 C CA . GLY A 1 95 ? -36.779 -9.741 42.229 1.00 32.09 95 GLY A CA 1
ATOM 721 C C . GLY A 1 95 ? -36.071 -8.433 42.596 1.00 32.09 95 GLY A C 1
ATOM 722 O O . GLY A 1 95 ? -35.392 -7.878 41.743 1.00 32.09 95 GLY A O 1
ATOM 723 N N . PRO A 1 96 ? -36.272 -7.882 43.809 1.00 45.56 96 PRO A N 1
ATOM 724 C CA . PRO A 1 96 ? -36.350 -6.442 44.016 1.00 45.56 96 PRO A CA 1
ATOM 725 C C . PRO A 1 96 ? -35.002 -5.743 44.211 1.00 45.56 96 PRO A C 1
ATOM 727 O O . PRO A 1 96 ? -34.063 -6.258 44.811 1.00 45.56 96 PRO A O 1
ATOM 730 N N . SER A 1 97 ? -35.006 -4.490 43.766 1.00 55.69 97 SER A N 1
ATOM 731 C CA . SER A 1 97 ? -34.128 -3.390 44.147 1.00 55.69 97 SER A CA 1
ATOM 732 C C . SER A 1 97 ? -33.667 -3.445 45.608 1.00 55.69 97 SER A C 1
ATOM 734 O O . SER A 1 97 ? -34.479 -3.280 46.521 1.00 55.69 97 SER A O 1
ATOM 736 N N . ASN A 1 98 ? -32.354 -3.558 45.819 1.00 38.94 98 ASN A N 1
ATOM 737 C CA . ASN A 1 98 ? -31.713 -3.072 47.034 1.00 38.94 98 ASN A CA 1
ATOM 738 C C . ASN A 1 98 ? -30.581 -2.110 46.660 1.00 38.94 98 ASN A C 1
ATOM 740 O O . ASN A 1 98 ? -29.439 -2.488 46.417 1.00 38.94 98 ASN A O 1
ATOM 744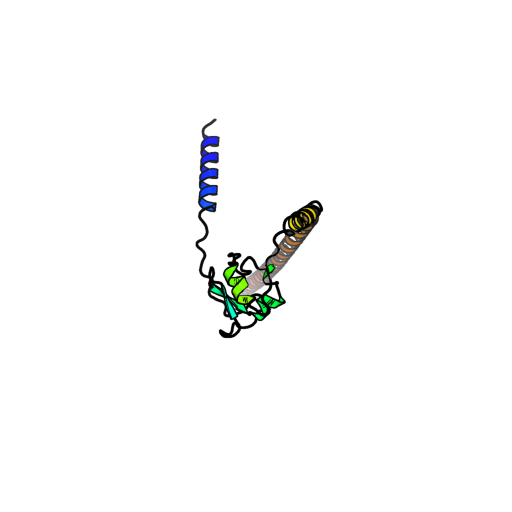 N N . SER A 1 99 ? -30.948 -0.835 46.593 1.00 51.75 99 SER A N 1
ATOM 745 C CA . SER A 1 99 ? -30.035 0.298 46.588 1.00 51.75 99 SER A CA 1
ATOM 746 C C . SER A 1 99 ? -29.188 0.264 47.863 1.00 51.75 99 SER A C 1
ATOM 748 O O . SER A 1 99 ? -29.734 0.540 48.932 1.00 51.75 99 SER A O 1
ATOM 750 N N . LYS A 1 100 ? -27.900 -0.100 47.754 1.00 46.16 100 LYS A N 1
ATOM 751 C CA . LYS A 1 100 ? -26.763 0.280 48.633 1.00 46.16 100 LYS A CA 1
ATOM 752 C C . LYS A 1 100 ? -25.567 -0.669 48.436 1.00 46.16 100 LYS A C 1
ATOM 754 O O . LYS A 1 100 ? -25.162 -1.344 49.376 1.00 46.16 100 LYS A O 1
ATOM 759 N N . THR A 1 101 ? -24.974 -0.756 47.244 1.00 47.34 101 THR A N 1
ATOM 760 C CA . THR A 1 101 ? -23.594 -1.298 47.113 1.00 47.34 101 THR A CA 1
ATOM 761 C C . THR A 1 101 ? -22.870 -0.884 45.824 1.00 47.34 101 THR A C 1
ATOM 763 O O . THR A 1 101 ? -21.878 -1.498 45.456 1.00 47.34 101 THR A O 1
ATOM 766 N N . GLU A 1 102 ? -23.329 0.151 45.114 1.00 43.56 102 GLU A N 1
ATOM 767 C CA . GLU A 1 102 ? -22.749 0.524 43.807 1.00 43.56 102 GLU A CA 1
ATOM 768 C C . GLU A 1 102 ? -21.707 1.650 43.891 1.00 43.56 102 GLU A C 1
ATOM 770 O O . GLU A 1 102 ? -20.926 1.834 42.960 1.00 43.56 102 GLU A O 1
AT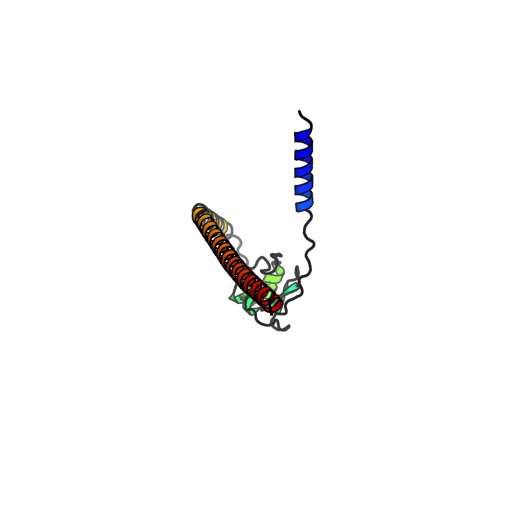OM 775 N N . GLN A 1 103 ? -21.613 2.359 45.021 1.00 47.91 103 GLN A N 1
ATOM 776 C CA . GLN A 1 103 ? -20.636 3.443 45.176 1.00 47.91 103 GLN A CA 1
ATOM 777 C C . GLN A 1 103 ? -19.204 2.967 45.474 1.00 47.91 103 GLN A C 1
ATOM 779 O O . GLN A 1 103 ? -18.270 3.662 45.102 1.00 47.91 103 GLN A O 1
ATOM 784 N N . SER A 1 104 ? -18.988 1.802 46.098 1.00 48.72 104 SER A N 1
ATOM 785 C CA . SER A 1 104 ? -17.634 1.378 46.506 1.00 48.72 104 SER A CA 1
ATOM 786 C C . SER A 1 104 ? -16.866 0.586 45.442 1.00 48.72 104 SER A C 1
ATOM 788 O O . SER A 1 104 ? -15.645 0.518 45.499 1.00 48.72 104 SER A O 1
ATOM 790 N N . HIS A 1 105 ? -17.552 -0.001 44.456 1.00 51.47 105 HIS A N 1
ATOM 791 C CA . HIS A 1 105 ? -16.906 -0.808 43.412 1.00 51.47 105 HIS A CA 1
ATOM 792 C C . HIS A 1 105 ? -16.395 0.046 42.241 1.00 51.47 105 HIS A C 1
ATOM 794 O O . HIS A 1 105 ? -15.400 -0.295 41.603 1.00 51.47 105 HIS A O 1
ATOM 800 N N . MET A 1 106 ? -17.037 1.190 41.984 1.00 47.28 106 MET A N 1
ATOM 801 C CA . MET A 1 106 ? -16.567 2.139 40.974 1.00 47.28 106 MET A CA 1
ATOM 802 C C . MET A 1 106 ? -15.302 2.878 41.416 1.00 47.28 106 MET A C 1
ATOM 804 O O . MET A 1 106 ? -14.431 3.099 40.579 1.00 47.28 106 MET A O 1
ATOM 808 N N . ASP A 1 107 ? -15.146 3.163 42.712 1.00 53.66 107 ASP A N 1
ATOM 809 C CA . ASP A 1 107 ? -13.902 3.719 43.257 1.00 53.66 107 ASP A CA 1
ATOM 810 C C . ASP A 1 107 ? -12.753 2.699 43.211 1.00 53.66 107 ASP A C 1
ATOM 812 O O . ASP A 1 107 ? -11.616 3.068 42.931 1.00 53.66 107 ASP A O 1
ATOM 816 N N . GLU A 1 108 ? -13.035 1.404 43.392 1.00 58.53 108 GLU A N 1
ATOM 817 C CA . GLU A 1 108 ? -12.022 0.343 43.310 1.00 58.53 108 GLU A CA 1
ATOM 818 C C . GLU A 1 108 ? -11.604 0.041 41.860 1.00 58.53 108 GLU A C 1
ATOM 820 O O . GLU A 1 108 ? -10.417 -0.130 41.575 1.00 58.53 108 GLU A O 1
ATOM 825 N N . LEU A 1 109 ? -12.545 0.066 40.910 1.00 60.16 109 LEU A N 1
ATOM 826 C CA . LEU A 1 109 ? -12.249 -0.054 39.479 1.00 60.16 109 LEU A CA 1
ATOM 827 C C . LEU A 1 109 ? -11.545 1.187 38.921 1.00 60.16 109 LEU A C 1
ATOM 829 O O . LEU A 1 109 ? -10.678 1.056 38.055 1.00 60.16 109 LEU A O 1
ATOM 833 N N . TYR A 1 110 ? -11.868 2.379 39.427 1.00 64.19 110 TYR A N 1
ATOM 834 C CA . TYR A 1 110 ? -11.190 3.617 39.053 1.00 64.19 110 TYR A CA 1
ATOM 835 C C . TYR A 1 110 ? -9.785 3.686 39.659 1.00 64.19 110 TYR A C 1
ATOM 837 O O . TYR A 1 110 ? -8.829 3.950 38.935 1.00 64.19 110 TYR A O 1
ATOM 845 N N . ALA A 1 111 ? -9.617 3.322 40.934 1.00 62.38 111 ALA A N 1
ATOM 846 C CA . ALA A 1 111 ? -8.303 3.176 41.555 1.00 62.38 111 ALA A CA 1
ATOM 847 C C . ALA A 1 111 ? -7.448 2.138 40.816 1.00 62.38 111 ALA A C 1
ATOM 849 O O . ALA A 1 111 ? -6.293 2.414 40.513 1.00 62.38 111 ALA A O 1
ATOM 850 N N . ARG A 1 112 ? -8.020 0.988 40.433 1.00 62.22 112 ARG A N 1
ATOM 851 C CA . ARG A 1 112 ? -7.334 -0.056 39.653 1.00 62.22 112 ARG A CA 1
ATOM 852 C C . ARG A 1 112 ? -7.006 0.370 38.222 1.00 62.22 112 ARG A C 1
ATOM 854 O O . ARG A 1 112 ? -5.980 -0.049 37.696 1.00 62.22 112 ARG A O 1
ATOM 861 N N . SER A 1 113 ? -7.827 1.232 37.626 1.00 59.41 113 SER A N 1
ATOM 862 C CA . SER A 1 113 ? -7.545 1.857 36.328 1.00 59.41 113 SER A CA 1
ATOM 863 C C . SER A 1 113 ? -6.445 2.922 36.426 1.00 59.41 113 SER A C 1
ATOM 865 O O . SER A 1 113 ? -5.668 3.078 35.491 1.00 59.41 113 SER A O 1
ATOM 867 N N . LEU A 1 114 ? -6.320 3.608 37.567 1.00 57.19 114 LEU A N 1
ATOM 868 C CA . LEU A 1 114 ? -5.262 4.591 37.827 1.00 57.19 114 LEU A CA 1
ATOM 869 C C . LEU A 1 114 ? -3.911 3.965 38.208 1.00 57.19 114 LEU A C 1
ATOM 871 O O . LEU A 1 114 ? -2.896 4.643 38.099 1.00 57.19 114 LEU A O 1
ATOM 875 N N . MET A 1 115 ? -3.855 2.680 38.584 1.00 52.44 115 MET A N 1
ATOM 876 C CA . MET A 1 115 ? -2.575 1.986 38.831 1.00 52.44 115 MET A CA 1
ATOM 877 C C . MET A 1 115 ? -1.887 1.498 37.543 1.00 52.44 115 MET A C 1
ATOM 879 O O . MET A 1 115 ? -0.797 0.939 37.614 1.00 52.44 115 MET A O 1
ATOM 883 N N . TYR A 1 116 ? -2.517 1.677 36.375 1.00 54.81 116 TYR A N 1
ATOM 884 C CA . TYR A 1 116 ? -2.032 1.189 35.076 1.00 54.81 116 TYR A CA 1
ATOM 885 C C . TYR A 1 116 ? -1.787 2.319 34.065 1.00 54.81 116 TYR A C 1
ATOM 887 O O . TYR A 1 116 ? -1.977 2.150 32.861 1.00 54.81 116 TYR A O 1
ATOM 895 N N . VAL A 1 117 ? -1.367 3.486 34.557 1.00 51.62 117 VAL A N 1
ATOM 896 C CA . VAL A 1 117 ? -0.937 4.615 33.718 1.00 51.62 117 VAL A CA 1
ATOM 897 C C . VAL A 1 117 ? 0.428 5.147 34.157 1.00 51.62 117 VAL A C 1
ATOM 899 O O . VAL A 1 117 ? 0.668 6.339 34.084 1.00 51.62 117 VAL A O 1
ATOM 902 N N . ASP A 1 118 ? 1.325 4.272 34.617 1.00 45.91 118 ASP A N 1
ATOM 903 C CA . ASP A 1 118 ? 2.717 4.643 34.927 1.00 45.91 118 ASP A CA 1
ATOM 904 C C . ASP A 1 118 ? 3.759 3.649 34.385 1.00 45.91 118 ASP A C 1
ATOM 906 O O . ASP A 1 118 ? 4.947 3.785 34.678 1.00 45.91 118 ASP A O 1
ATOM 910 N N . GLU A 1 119 ? 3.376 2.694 33.526 1.00 45.25 119 GLU A N 1
ATOM 911 C CA . GLU A 1 119 ? 4.370 2.136 32.604 1.00 45.25 119 GLU A CA 1
ATOM 912 C C . GLU A 1 119 ? 4.378 2.978 31.327 1.00 45.25 119 GLU A C 1
ATOM 914 O O . GLU A 1 119 ? 3.371 3.016 30.610 1.00 45.25 119 GLU A O 1
ATOM 919 N N . PRO A 1 120 ? 5.488 3.673 31.015 1.00 49.22 120 PRO A N 1
ATOM 920 C CA . PRO A 1 120 ? 5.609 4.340 29.736 1.00 49.22 120 PRO A CA 1
ATOM 921 C C . PRO A 1 120 ? 5.494 3.260 28.662 1.00 49.22 120 PRO A C 1
ATOM 923 O O . PRO A 1 120 ? 6.372 2.405 28.555 1.00 49.22 120 PRO A O 1
ATOM 926 N N . ILE A 1 121 ? 4.434 3.300 27.848 1.00 50.81 121 ILE A N 1
ATOM 927 C CA . ILE A 1 121 ? 4.443 2.633 26.542 1.00 50.81 121 ILE A CA 1
ATOM 928 C C . ILE A 1 121 ? 5.688 3.187 25.854 1.00 50.81 121 ILE A C 1
ATOM 930 O O . ILE A 1 121 ? 5.764 4.378 25.547 1.00 50.81 121 ILE A O 1
ATOM 934 N N . THR A 1 122 ? 6.738 2.373 25.800 1.00 54.91 122 THR A N 1
ATOM 935 C CA . THR A 1 122 ? 8.093 2.877 25.632 1.00 54.91 122 THR A CA 1
ATOM 936 C C . THR A 1 122 ? 8.211 3.531 24.260 1.00 54.91 122 THR A C 1
ATOM 938 O O . THR A 1 122 ? 8.264 2.860 23.233 1.00 54.91 122 THR A O 1
ATOM 941 N N . MET A 1 123 ? 8.320 4.862 24.228 1.00 50.97 123 MET A N 1
ATOM 942 C CA . MET A 1 123 ? 8.581 5.635 23.003 1.00 50.97 123 MET A CA 1
ATOM 943 C C . MET A 1 123 ? 9.842 5.148 22.255 1.00 50.97 123 MET A C 1
ATOM 945 O O . MET A 1 123 ? 10.026 5.427 21.072 1.00 50.97 123 MET A O 1
ATOM 949 N N . ALA A 1 124 ? 10.709 4.389 22.933 1.00 57.06 124 ALA A N 1
ATOM 950 C CA . ALA A 1 124 ? 11.864 3.711 22.357 1.00 57.06 124 ALA A CA 1
ATOM 951 C C . ALA A 1 124 ? 11.494 2.605 21.346 1.00 57.06 124 ALA A C 1
ATOM 953 O O . ALA A 1 124 ? 12.202 2.437 20.353 1.00 57.06 124 ALA A O 1
ATOM 954 N N . ASN A 1 125 ? 10.393 1.875 21.556 1.00 63.59 125 ASN A N 1
ATOM 955 C CA . ASN A 1 125 ? 9.975 0.793 20.659 1.00 63.59 125 ASN A CA 1
ATOM 956 C C . ASN A 1 125 ? 9.364 1.335 19.359 1.00 63.59 125 ASN A C 1
ATOM 958 O O . ASN A 1 125 ? 9.675 0.826 18.279 1.00 63.59 125 ASN A O 1
ATOM 962 N N . ASP A 1 126 ? 8.591 2.419 19.442 1.00 64.25 126 ASP A N 1
ATOM 963 C CA . ASP A 1 126 ? 8.005 3.080 18.271 1.00 64.25 126 ASP A CA 1
ATOM 964 C C . ASP A 1 126 ? 9.074 3.777 17.418 1.00 64.25 126 ASP A C 1
ATOM 966 O O . ASP A 1 126 ? 9.065 3.668 16.189 1.00 64.25 126 ASP A O 1
ATOM 970 N N . ALA A 1 127 ? 10.063 4.420 18.052 1.00 75.94 127 ALA A N 1
ATOM 971 C CA . ALA A 1 127 ? 11.199 5.015 17.350 1.00 75.94 127 ALA A CA 1
ATOM 972 C C . ALA A 1 127 ? 12.064 3.954 16.645 1.00 75.94 127 ALA A C 1
ATOM 974 O O . ALA A 1 127 ? 12.452 4.135 15.489 1.00 75.94 127 ALA A O 1
ATOM 975 N N . ALA A 1 128 ? 12.323 2.817 17.301 1.00 81.00 128 ALA A N 1
ATOM 976 C CA . ALA A 1 128 ? 13.061 1.709 16.699 1.00 81.00 128 ALA A CA 1
ATOM 977 C C . ALA A 1 128 ? 12.297 1.073 15.523 1.00 81.00 128 ALA A C 1
ATOM 979 O O . ALA A 1 128 ? 12.905 0.704 14.515 1.00 81.00 128 ALA A O 1
ATOM 980 N N . MET A 1 129 ? 10.967 0.965 15.614 1.00 85.62 129 MET A N 1
ATOM 981 C CA . MET A 1 129 ? 10.131 0.489 14.509 1.00 85.62 129 MET A CA 1
ATOM 982 C C . MET A 1 129 ? 10.141 1.470 13.331 1.00 85.62 129 MET A C 1
ATOM 984 O O . MET A 1 129 ? 10.345 1.046 12.193 1.00 85.62 129 MET A O 1
ATOM 988 N N . ALA A 1 130 ? 10.007 2.773 13.591 1.00 84.00 130 ALA A N 1
ATOM 989 C CA . ALA A 1 130 ? 10.074 3.806 12.559 1.00 84.00 130 ALA A CA 1
ATOM 990 C C . ALA A 1 130 ? 11.428 3.804 11.826 1.00 84.00 130 ALA A C 1
ATOM 992 O O . ALA A 1 130 ? 11.462 3.856 10.596 1.00 84.00 130 ALA A O 1
ATOM 993 N N . GLN A 1 131 ? 12.537 3.650 12.557 1.00 91.19 131 GLN A N 1
ATOM 994 C CA . GLN A 1 131 ? 13.875 3.528 11.967 1.00 91.19 131 GLN A CA 1
ATOM 995 C C . GLN A 1 131 ? 14.013 2.285 11.080 1.00 91.19 131 GLN A C 1
ATOM 997 O O . GLN A 1 131 ? 14.586 2.364 9.993 1.00 91.19 131 GLN A O 1
ATOM 1002 N N . ARG A 1 132 ? 13.467 1.135 11.502 1.00 92.81 132 ARG A N 1
ATOM 1003 C CA . ARG A 1 132 ? 13.472 -0.092 10.684 1.00 92.81 132 ARG A CA 1
ATOM 1004 C C . ARG A 1 132 ? 12.689 0.091 9.388 1.00 92.81 132 ARG A C 1
ATOM 1006 O O . ARG A 1 132 ? 13.183 -0.302 8.336 1.00 92.81 132 ARG A O 1
ATOM 1013 N N . ILE A 1 133 ? 11.517 0.721 9.458 1.00 92.88 133 ILE A N 1
ATOM 1014 C CA . ILE A 1 133 ? 10.687 1.006 8.280 1.00 92.88 133 ILE A CA 1
ATOM 1015 C C . ILE A 1 133 ? 11.425 1.950 7.322 1.00 92.88 133 ILE A C 1
ATOM 1017 O O . ILE A 1 133 ? 11.493 1.673 6.128 1.00 92.88 133 ILE A O 1
ATOM 1021 N N . GLN A 1 134 ? 12.032 3.027 7.829 1.00 94.88 134 GLN A N 1
ATOM 1022 C CA . GLN A 1 134 ? 12.818 3.948 7.000 1.00 94.88 134 GLN A CA 1
ATOM 1023 C C . GLN A 1 134 ? 13.999 3.249 6.325 1.00 94.88 134 GLN A C 1
ATOM 1025 O O . GLN A 1 134 ? 14.224 3.444 5.133 1.00 94.88 134 GLN A O 1
ATOM 1030 N N . LYS A 1 135 ? 14.719 2.396 7.060 1.00 96.75 135 LYS A N 1
ATOM 1031 C CA . LYS A 1 135 ? 15.834 1.627 6.506 1.00 96.75 135 LYS A CA 1
ATOM 1032 C C . LYS A 1 135 ? 15.376 0.683 5.391 1.00 96.75 135 LYS A C 1
ATOM 1034 O O . LYS A 1 135 ? 15.996 0.656 4.336 1.00 96.75 135 LYS A O 1
ATOM 1039 N N . GLN A 1 136 ? 14.270 -0.036 5.591 1.00 97.12 136 GLN A N 1
ATOM 1040 C CA . GLN A 1 136 ? 13.708 -0.924 4.568 1.00 97.12 136 GLN A CA 1
ATOM 1041 C C . GLN A 1 136 ? 13.286 -0.162 3.307 1.00 97.12 136 GLN A C 1
ATOM 1043 O O . GLN A 1 136 ? 13.532 -0.629 2.197 1.00 97.12 136 GLN A O 1
ATOM 1048 N N . LEU A 1 137 ? 12.675 1.015 3.461 1.00 97.25 137 LEU A N 1
ATOM 1049 C CA . LEU A 1 137 ? 12.302 1.862 2.327 1.00 97.25 137 LEU A CA 1
ATOM 1050 C C . LEU A 1 137 ? 13.531 2.360 1.561 1.00 97.25 137 LEU A C 1
ATOM 1052 O O . LEU A 1 137 ? 13.525 2.341 0.332 1.00 97.25 137 LEU A O 1
ATOM 1056 N N . GLN A 1 138 ? 14.586 2.753 2.276 1.00 97.19 138 GLN A N 1
ATOM 1057 C CA . GLN A 1 138 ? 15.839 3.180 1.660 1.00 97.19 138 GLN A CA 1
ATOM 1058 C C . GLN A 1 138 ? 16.494 2.036 0.877 1.00 97.19 138 GLN A C 1
ATOM 1060 O O . GLN A 1 138 ? 16.832 2.205 -0.288 1.00 97.19 138 GLN A O 1
ATOM 1065 N N . GLU A 1 139 ? 16.590 0.844 1.470 1.00 97.81 139 GLU A N 1
ATOM 1066 C CA . GLU A 1 139 ? 17.146 -0.339 0.801 1.00 97.81 139 GLU A CA 1
ATOM 1067 C C . GLU A 1 139 ? 16.350 -0.715 -0.461 1.00 97.81 139 GLU A C 1
ATOM 1069 O O . GLU A 1 139 ? 16.933 -1.071 -1.486 1.00 97.81 139 GLU A O 1
ATOM 1074 N N . GLN A 1 140 ? 15.017 -0.607 -0.421 1.00 97.19 140 GLN A N 1
ATOM 1075 C CA . GLN A 1 140 ? 14.178 -0.832 -1.601 1.00 97.19 140 GLN A CA 1
ATOM 1076 C C . GLN A 1 140 ? 14.410 0.214 -2.690 1.00 97.19 140 GLN A C 1
ATOM 1078 O O . GLN A 1 140 ? 14.477 -0.137 -3.870 1.00 97.19 140 GLN A O 1
ATOM 1083 N N . HIS A 1 141 ? 14.537 1.483 -2.305 1.00 97.94 141 HIS A N 1
ATOM 1084 C CA . HIS A 1 141 ? 14.834 2.564 -3.233 1.00 97.94 141 HIS A CA 1
ATOM 1085 C C . HIS A 1 141 ? 16.193 2.352 -3.913 1.00 97.94 141 HIS A C 1
ATOM 1087 O O . HIS A 1 141 ? 16.281 2.402 -5.139 1.00 97.94 141 HIS A O 1
ATOM 1093 N N . ASP A 1 142 ? 17.228 2.034 -3.139 1.00 97.56 142 ASP A N 1
ATOM 1094 C CA . ASP A 1 142 ? 18.586 1.844 -3.648 1.00 97.56 142 ASP A CA 1
ATOM 1095 C C . ASP A 1 142 ? 18.679 0.619 -4.564 1.00 97.56 142 ASP A C 1
ATOM 1097 O O . ASP A 1 142 ? 19.309 0.675 -5.621 1.00 97.56 142 ASP A O 1
ATOM 1101 N N . LYS A 1 143 ? 17.976 -0.468 -4.223 1.00 98.06 143 LYS A N 1
ATOM 1102 C CA . LYS A 1 143 ? 17.872 -1.643 -5.093 1.00 98.06 143 LYS A CA 1
ATOM 1103 C C . LYS A 1 143 ? 17.207 -1.300 -6.426 1.00 98.06 143 LYS A C 1
ATOM 1105 O O . LYS A 1 143 ? 17.708 -1.692 -7.477 1.00 98.06 143 LYS A O 1
ATOM 1110 N N . LYS A 1 144 ? 16.105 -0.548 -6.393 1.00 98.25 144 LYS A N 1
ATOM 1111 C CA . LYS A 1 144 ? 15.404 -0.127 -7.610 1.00 98.25 144 LYS A CA 1
ATOM 1112 C C . LYS A 1 144 ? 16.286 0.771 -8.481 1.00 98.25 144 LYS A C 1
ATOM 1114 O O . LYS A 1 144 ? 16.329 0.581 -9.693 1.00 98.25 144 LYS A O 1
ATOM 1119 N N . LEU A 1 145 ? 17.018 1.699 -7.866 1.00 98.38 145 LEU A N 1
ATOM 1120 C CA . LEU A 1 145 ? 17.953 2.575 -8.569 1.00 98.38 145 LEU A CA 1
ATOM 1121 C C . LEU A 1 145 ? 19.084 1.777 -9.235 1.00 98.38 145 LEU A C 1
ATOM 1123 O O . LEU A 1 145 ? 19.427 2.048 -10.383 1.00 98.38 145 LEU A O 1
ATOM 1127 N N . ALA A 1 146 ? 19.631 0.770 -8.551 1.00 98.00 146 ALA A N 1
ATOM 1128 C CA . ALA A 1 146 ? 20.658 -0.104 -9.114 1.00 98.00 146 ALA A CA 1
ATOM 1129 C C . ALA A 1 146 ? 20.138 -0.908 -10.319 1.00 98.00 146 ALA A C 1
ATOM 1131 O O . ALA A 1 146 ? 20.803 -0.956 -11.353 1.00 98.00 146 ALA A O 1
ATOM 1132 N N . GLU A 1 147 ? 18.933 -1.477 -10.221 1.00 98.31 147 GLU A N 1
ATOM 1133 C CA . GLU A 1 147 ? 18.289 -2.198 -11.328 1.00 98.31 147 GLU A CA 1
ATOM 1134 C C . GLU A 1 147 ? 18.006 -1.282 -12.533 1.00 98.31 147 GLU A C 1
ATOM 1136 O O . GLU A 1 147 ? 18.172 -1.691 -13.684 1.00 98.31 147 GLU A O 1
ATOM 1141 N N . GLU A 1 148 ? 17.577 -0.039 -12.297 1.00 98.19 148 GLU A N 1
ATOM 1142 C CA . GLU A 1 148 ? 17.369 0.954 -13.359 1.00 98.19 148 GLU A CA 1
ATOM 1143 C C . GLU A 1 148 ? 18.692 1.382 -14.010 1.00 98.19 148 GLU A C 1
ATOM 1145 O O . GLU A 1 148 ? 18.773 1.471 -15.237 1.00 98.19 148 GLU A O 1
ATOM 1150 N N . MET A 1 149 ? 19.746 1.575 -13.215 1.00 98.19 149 MET A N 1
ATOM 1151 C CA . MET A 1 149 ? 21.080 1.913 -13.712 1.00 98.19 149 MET A CA 1
ATOM 1152 C C . MET A 1 149 ? 21.669 0.784 -14.568 1.00 98.19 149 MET A C 1
ATOM 1154 O O . MET A 1 149 ? 22.214 1.046 -15.640 1.00 98.19 149 MET A O 1
ATOM 1158 N N . GLU A 1 150 ? 21.517 -0.475 -14.151 1.00 98.25 150 GLU A N 1
ATOM 1159 C CA . GLU A 1 150 ? 21.980 -1.632 -14.925 1.00 98.25 150 GLU A CA 1
ATOM 1160 C C . GLU A 1 150 ? 21.258 -1.735 -16.278 1.00 98.25 150 GLU A C 1
ATOM 1162 O O . GLU A 1 150 ? 21.895 -1.948 -17.314 1.00 98.25 150 GLU A O 1
ATOM 1167 N N . LYS A 1 151 ? 19.938 -1.508 -16.298 1.00 98.31 151 LYS A N 1
ATOM 1168 C CA . LYS A 1 151 ? 19.158 -1.461 -17.545 1.00 98.31 151 LYS A CA 1
ATOM 1169 C C . LYS A 1 151 ? 19.649 -0.362 -18.481 1.00 98.31 151 LYS A C 1
ATOM 1171 O O . LYS A 1 151 ? 19.796 -0.612 -19.675 1.00 98.31 151 LYS A O 1
ATOM 1176 N N . MET A 1 152 ? 19.931 0.825 -17.944 1.00 97.81 152 MET A N 1
ATOM 1177 C CA . MET A 1 152 ? 20.426 1.953 -18.731 1.00 97.81 152 MET A CA 1
ATOM 1178 C C . MET A 1 152 ? 21.793 1.652 -19.357 1.00 97.81 152 MET A C 1
ATOM 1180 O O . MET A 1 152 ? 21.987 1.894 -20.546 1.00 97.81 152 MET A O 1
ATOM 1184 N N . LEU A 1 153 ? 22.719 1.063 -18.594 1.00 97.94 153 LEU A N 1
ATOM 1185 C CA . LEU A 1 153 ? 24.037 0.672 -19.105 1.00 97.94 153 LEU A CA 1
ATOM 1186 C C . LEU A 1 153 ? 23.939 -0.397 -20.195 1.00 97.94 153 LEU A C 1
ATOM 1188 O O . LEU 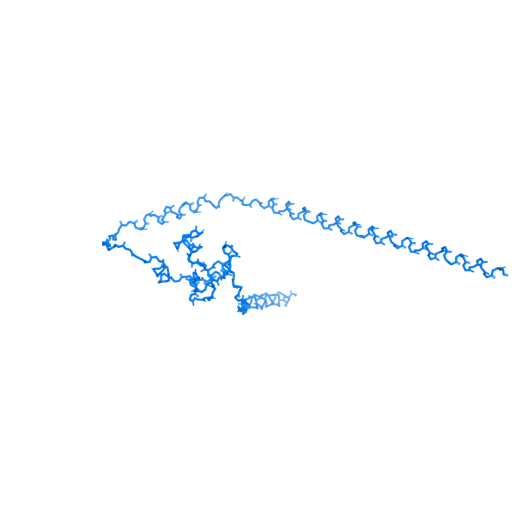A 1 153 ? 24.633 -0.320 -21.209 1.00 97.94 153 LEU A O 1
ATOM 1192 N N . LYS A 1 154 ? 23.058 -1.386 -20.012 1.00 98.25 154 LYS A N 1
ATOM 1193 C CA . LYS A 1 154 ? 22.819 -2.416 -21.024 1.00 98.25 154 LYS A CA 1
ATOM 1194 C C . LYS A 1 154 ? 22.287 -1.806 -22.321 1.00 98.25 154 LYS A C 1
ATOM 1196 O O . LYS A 1 154 ? 22.797 -2.130 -23.389 1.00 98.25 154 LYS A O 1
ATOM 1201 N N . GLN A 1 155 ? 21.326 -0.891 -22.218 1.00 97.94 155 GLN A N 1
ATOM 1202 C CA . GLN A 1 155 ? 20.772 -0.193 -23.374 1.00 97.94 155 GLN A CA 1
ATOM 1203 C C . GLN A 1 155 ? 21.836 0.638 -24.103 1.00 97.94 155 GLN A C 1
ATOM 1205 O O . GLN A 1 155 ? 21.928 0.558 -25.322 1.00 97.94 155 GLN A O 1
ATOM 1210 N N . GLN A 1 156 ? 22.681 1.374 -23.374 1.00 97.81 156 GLN A N 1
ATOM 1211 C CA . GLN A 1 156 ? 23.778 2.139 -23.980 1.00 97.81 156 GLN A CA 1
ATOM 1212 C C . GLN A 1 156 ? 24.775 1.244 -24.715 1.00 97.81 156 GLN A C 1
ATOM 1214 O O . GLN A 1 156 ? 25.255 1.608 -25.785 1.00 97.81 156 GLN A O 1
ATOM 1219 N N . ARG A 1 157 ? 25.083 0.067 -24.161 1.00 98.00 157 ARG A N 1
ATOM 1220 C CA . ARG A 1 157 ? 25.963 -0.897 -24.823 1.00 98.00 157 ARG A CA 1
ATOM 1221 C C . ARG A 1 157 ? 25.344 -1.425 -26.116 1.00 98.00 157 ARG A C 1
ATOM 1223 O O . ARG A 1 157 ? 26.019 -1.445 -27.136 1.00 98.00 157 ARG A O 1
ATOM 1230 N N . GLU A 1 158 ? 24.075 -1.822 -26.078 1.00 97.94 158 GLU A N 1
ATOM 1231 C CA . GLU A 1 158 ? 23.353 -2.300 -27.264 1.00 97.94 158 GLU A CA 1
ATOM 1232 C C . GLU A 1 158 ? 23.247 -1.210 -28.342 1.00 97.94 158 GLU A C 1
ATOM 1234 O O . GLU A 1 158 ? 23.419 -1.492 -29.527 1.00 97.94 158 GLU A O 1
ATOM 1239 N N . GLU A 1 159 ? 23.020 0.043 -27.942 1.00 98.00 159 GLU A N 1
ATOM 1240 C CA . GLU A 1 159 ? 22.981 1.191 -28.849 1.00 98.00 159 GLU A CA 1
ATOM 1241 C C . GLU A 1 159 ? 24.353 1.480 -29.474 1.00 98.00 159 GLU A C 1
ATOM 1243 O O . GLU A 1 159 ? 24.439 1.666 -30.688 1.00 98.00 159 GLU A O 1
ATOM 1248 N N . ALA A 1 160 ? 25.430 1.436 -28.684 1.00 97.94 160 ALA A N 1
ATOM 1249 C CA . ALA A 1 160 ? 26.796 1.611 -29.174 1.00 97.94 160 ALA A CA 1
ATOM 1250 C C . ALA A 1 160 ? 27.215 0.490 -30.141 1.00 97.94 160 ALA A C 1
ATOM 1252 O O . ALA A 1 160 ? 27.795 0.767 -31.194 1.00 97.94 160 ALA A O 1
ATOM 1253 N N . ASP A 1 161 ? 26.885 -0.765 -29.822 1.00 98.06 161 ASP A N 1
ATOM 1254 C CA . ASP A 1 161 ? 27.149 -1.916 -30.689 1.00 98.06 161 ASP A CA 1
ATOM 1255 C C . ASP A 1 161 ? 26.358 -1.796 -32.009 1.00 98.06 161 ASP A C 1
ATOM 1257 O O . ASP A 1 161 ? 26.897 -2.046 -33.092 1.00 98.06 161 ASP A O 1
ATOM 1261 N N . ALA A 1 162 ? 25.099 -1.345 -31.949 1.00 97.50 162 ALA A N 1
ATOM 1262 C CA . ALA A 1 162 ? 24.278 -1.097 -33.133 1.00 97.50 162 ALA A CA 1
ATOM 1263 C C . ALA A 1 162 ? 24.809 0.066 -33.990 1.00 97.50 162 ALA A C 1
ATOM 1265 O O . ALA A 1 162 ? 24.793 -0.019 -35.220 1.00 97.50 162 ALA A O 1
ATOM 1266 N N . GLU A 1 163 ? 25.288 1.147 -33.372 1.00 97.50 163 GLU A N 1
ATOM 1267 C CA . GLU A 1 163 ? 25.903 2.270 -34.082 1.00 97.50 163 GLU A CA 1
ATOM 1268 C C . GLU A 1 163 ? 27.200 1.845 -34.778 1.00 97.50 163 GLU A C 1
ATOM 1270 O O . GLU A 1 163 ? 27.409 2.165 -35.952 1.00 97.50 163 GLU A O 1
ATOM 1275 N N . LEU A 1 164 ? 28.049 1.076 -34.090 1.00 97.56 164 LEU A N 1
ATOM 1276 C CA . LEU A 1 164 ? 29.273 0.530 -34.667 1.00 97.56 164 LEU A CA 1
ATOM 1277 C C . LEU A 1 164 ? 28.967 -0.369 -35.871 1.00 97.56 164 LEU A C 1
ATOM 1279 O O . LEU A 1 164 ? 29.614 -0.236 -36.909 1.00 97.56 164 LEU A O 1
ATOM 1283 N N . ALA A 1 165 ? 27.954 -1.235 -35.767 1.00 97.12 165 ALA A N 1
ATOM 1284 C CA . ALA A 1 165 ? 27.526 -2.093 -36.869 1.00 97.12 165 ALA A CA 1
ATOM 1285 C C . ALA A 1 165 ? 27.060 -1.287 -38.095 1.00 97.12 165 ALA A C 1
ATOM 1287 O O . ALA A 1 165 ? 27.424 -1.632 -39.218 1.00 97.12 165 ALA A O 1
ATOM 1288 N N . ARG A 1 166 ? 26.316 -0.186 -37.896 1.00 97.06 166 ARG A N 1
ATOM 1289 C CA . ARG A 1 166 ? 25.921 0.721 -38.992 1.00 97.06 166 ARG A CA 1
ATOM 1290 C C . ARG A 1 166 ? 27.137 1.358 -39.661 1.00 97.06 166 ARG A C 1
ATOM 1292 O O . ARG A 1 166 ? 27.245 1.319 -40.879 1.00 97.06 166 ARG A O 1
ATOM 1299 N N . ARG A 1 167 ? 28.087 1.870 -38.872 1.00 96.88 167 ARG A N 1
ATOM 1300 C CA . ARG A 1 167 ? 29.316 2.484 -39.405 1.00 96.88 167 ARG A CA 1
ATOM 1301 C C . ARG A 1 167 ? 30.163 1.507 -40.213 1.00 96.88 167 ARG A C 1
ATOM 1303 O O . ARG A 1 167 ? 30.763 1.909 -41.201 1.00 96.88 167 ARG A O 1
ATOM 1310 N N . LEU A 1 168 ? 30.239 0.247 -39.783 1.00 96.69 168 LEU A N 1
ATOM 1311 C CA . LEU A 1 168 ? 30.942 -0.795 -40.530 1.00 96.69 168 LEU A CA 1
ATOM 1312 C C . LEU A 1 168 ? 30.216 -1.143 -41.833 1.00 96.69 168 LEU A C 1
ATOM 1314 O O . LEU A 1 168 ? 30.882 -1.383 -42.833 1.00 96.69 168 LEU A O 1
ATOM 1318 N N . ALA A 1 169 ? 28.881 -1.145 -41.840 1.00 95.69 169 ALA A N 1
ATOM 1319 C CA . ALA A 1 169 ? 28.099 -1.383 -43.051 1.00 95.69 169 ALA A CA 1
ATOM 1320 C C . ALA A 1 169 ? 28.288 -0.273 -44.099 1.00 95.69 169 ALA A C 1
ATOM 1322 O O . ALA A 1 169 ? 28.381 -0.583 -45.277 1.00 95.69 169 ALA A O 1
ATOM 1323 N N . ASP A 1 170 ? 28.423 0.988 -43.679 1.00 95.25 170 ASP A N 1
ATOM 1324 C CA . ASP A 1 170 ? 28.642 2.122 -44.591 1.00 95.25 170 ASP A CA 1
ATOM 1325 C C . ASP A 1 170 ? 30.038 2.127 -45.259 1.00 95.25 170 ASP A C 1
ATOM 1327 O O . ASP A 1 170 ? 30.286 2.920 -46.167 1.00 95.25 170 ASP A O 1
ATOM 1331 N N . GLN A 1 171 ? 30.974 1.280 -44.808 1.00 92.00 171 GLN A N 1
ATOM 1332 C CA . GLN A 1 171 ? 32.330 1.181 -45.370 1.00 92.00 171 GLN A CA 1
ATOM 1333 C C . GLN A 1 171 ? 32.466 0.177 -46.530 1.00 92.00 171 GLN A C 1
ATOM 1335 O O . GLN A 1 171 ? 33.521 0.167 -47.169 1.00 92.00 171 GLN A O 1
ATOM 1340 N N . PHE A 1 172 ? 31.448 -0.647 -46.802 1.00 80.19 172 PHE A N 1
ATOM 1341 C CA . PHE A 1 172 ? 31.445 -1.674 -47.856 1.00 80.19 172 PHE A CA 1
ATOM 1342 C C . PHE A 1 172 ? 30.374 -1.398 -48.913 1.00 80.19 172 PHE A C 1
ATOM 1344 O O . PHE A 1 172 ? 30.654 -1.694 -50.097 1.00 80.19 172 PHE A O 1
#

pLDDT: mean 70.39, std 18.19, range [32.09, 98.38]

Sequence (172 aa):
MSICHSLIILCIIIFINASVTAPTRKKRAINDECPICFGRLNSEASKKLPKCDHGIHLKCLKTGFGIDQLSVCPLCRAEITEDFKNLLSGNDQAGPSNSKTEQSHMDELYARSLMYVDEPITMANDAAMAQRIQKQLQEQHDKKLAEEMEKMLKQQREEADAELARRLADQF

Organism: NCBI:txid157864